Protein AF-A0A259CWG2-F1 (afdb_monomer_lite)

Secondary structure (DSSP, 8-state):
--PPPPTT--EEEEE-SSTHHHHHHHHHHHHHTTT-TTPEEEEEESS----BTTB-EEEHHHHHH--S-EEEEE--S-HHHHHHHHHHHHHTTPEEPP---TT---

pLDDT: mean 85.22, std 16.27, range [33.75, 96.88]

Sequence (106 aa):
MSGAPPPDGRLIGVFGASGFGREIMPIMLRQYSQAEPNSRFVFVERSGAPDQNGVPVLAETDFFACERPRSFVVAIADGRIRRHLHERAVQSGAQCLEVRSASAEV

Foldseek 3Di:
DDDQQPLQAEEEEEEDLDDQSVVLQVLCCVVPCVVGVSYAYAYEYCPADCADPNHGYHHLVVLLPDPGAYEYDYRDPDPVVSVVSVVSCVVSVHHYDDRDDPPPDD

Structure (mmCIF, N/CA/C/O backbone):
data_AF-A0A259CWG2-F1
#
_entry.id   AF-A0A259CWG2-F1
#
loop_
_atom_site.group_PDB
_atom_site.id
_atom_site.type_symbol
_atom_site.label_atom_id
_atom_site.label_alt_id
_atom_site.label_comp_id
_atom_site.label_asym_id
_atom_site.label_entity_id
_atom_site.label_seq_id
_atom_site.pdbx_PDB_ins_code
_atom_site.Cartn_x
_atom_site.Cartn_y
_atom_site.Cartn_z
_atom_site.occupancy
_atom_site.B_iso_or_equiv
_atom_site.auth_seq_id
_atom_site.auth_comp_id
_atom_site.auth_asym_id
_atom_site.auth_atom_id
_atom_site.pdbx_PDB_model_num
ATOM 1 N N . MET A 1 1 ? -2.268 22.257 13.112 1.00 36.69 1 MET A N 1
ATOM 2 C CA . MET A 1 1 ? -1.902 21.348 14.219 1.00 36.69 1 MET A CA 1
ATOM 3 C C . MET A 1 1 ? -1.520 20.019 13.591 1.00 36.69 1 MET A C 1
ATOM 5 O O . MET A 1 1 ? -2.393 19.344 13.069 1.00 36.69 1 MET A O 1
ATOM 9 N N . SER A 1 2 ? -0.222 19.720 13.516 1.00 50.34 2 SER A N 1
ATOM 10 C CA . SER A 1 2 ? 0.285 18.465 12.950 1.00 50.34 2 SER A CA 1
ATOM 11 C C . SER A 1 2 ? 0.342 17.441 14.082 1.00 50.34 2 SER A C 1
ATOM 13 O O . SER A 1 2 ? 1.317 17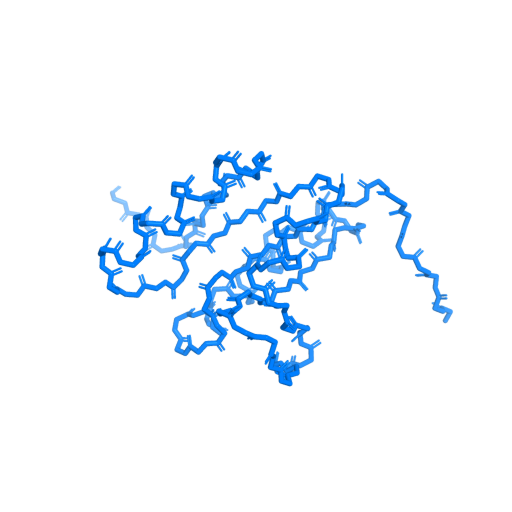.383 14.824 1.00 50.34 2 SER A O 1
ATOM 15 N N . GLY A 1 3 ? -0.769 16.742 14.307 1.00 44.09 3 GLY A N 1
ATOM 16 C CA . GLY A 1 3 ? -0.782 15.558 15.158 1.00 44.09 3 GLY A CA 1
ATOM 17 C C . GLY A 1 3 ? -0.367 14.378 14.296 1.00 44.09 3 GLY A C 1
ATOM 18 O O . GLY A 1 3 ? -1.019 14.113 13.288 1.00 44.09 3 GLY A O 1
ATOM 19 N N . ALA A 1 4 ? 0.722 13.697 14.650 1.00 48.53 4 ALA A N 1
ATOM 20 C CA . ALA A 1 4 ? 1.002 12.395 14.059 1.00 48.53 4 ALA A CA 1
ATOM 21 C C . ALA A 1 4 ? -0.245 11.512 14.264 1.00 48.53 4 ALA A C 1
ATOM 23 O O . ALA A 1 4 ? -0.772 11.497 15.382 1.00 48.53 4 ALA A O 1
ATOM 24 N N . PRO A 1 5 ? -0.763 10.841 13.218 1.00 48.38 5 PRO A N 1
ATOM 25 C CA . PRO A 1 5 ? -1.940 10.000 13.370 1.00 48.38 5 PRO A CA 1
ATOM 26 C C . PRO A 1 5 ? -1.658 8.949 14.452 1.00 48.38 5 PRO A C 1
ATOM 28 O O . PRO A 1 5 ? -0.526 8.453 14.521 1.00 48.38 5 PRO A O 1
ATOM 31 N N . PRO A 1 6 ? -2.643 8.626 15.308 1.00 49.66 6 PRO A N 1
ATOM 32 C CA . PRO A 1 6 ? -2.457 7.668 16.387 1.00 49.66 6 PRO A CA 1
ATOM 33 C C . PRO A 1 6 ? -1.942 6.321 15.842 1.00 49.66 6 PRO A C 1
ATOM 35 O O . PRO A 1 6 ? -2.182 5.987 14.671 1.00 49.66 6 PRO A O 1
ATOM 38 N N . PRO A 1 7 ? -1.219 5.543 16.671 1.00 55.84 7 PRO A N 1
ATOM 39 C CA . PRO A 1 7 ? -0.578 4.290 16.256 1.00 55.84 7 PRO A CA 1
ATOM 40 C C . PRO A 1 7 ? -1.567 3.268 15.664 1.00 55.84 7 PRO A C 1
ATOM 42 O O . PRO A 1 7 ? -1.170 2.409 14.878 1.00 55.84 7 PRO A O 1
ATOM 45 N N . ASP A 1 8 ? -2.855 3.435 15.957 1.00 65.31 8 ASP A N 1
ATOM 46 C CA . ASP A 1 8 ? -3.969 2.539 15.636 1.00 65.31 8 ASP A CA 1
ATOM 47 C C . ASP A 1 8 ? -4.413 2.584 14.161 1.00 65.31 8 ASP A C 1
ATOM 49 O O . ASP A 1 8 ? -5.260 1.801 13.732 1.00 65.31 8 ASP A O 1
ATOM 53 N N . GLY A 1 9 ? -3.874 3.509 13.362 1.00 76.06 9 GLY A N 1
ATOM 54 C CA . GLY A 1 9 ? -4.176 3.574 11.931 1.00 76.06 9 GLY A CA 1
ATOM 55 C C . GLY A 1 9 ? -3.495 2.474 11.113 1.00 76.06 9 GLY A C 1
ATOM 56 O O . GLY A 1 9 ? -2.377 2.055 11.432 1.00 76.06 9 GLY A O 1
ATOM 57 N N . ARG A 1 10 ? -4.120 2.051 10.012 1.00 91.00 10 ARG A N 1
ATOM 58 C CA . ARG A 1 10 ? -3.526 1.098 9.066 1.00 91.00 10 ARG A CA 1
ATOM 59 C C . ARG A 1 10 ? -2.647 1.814 8.046 1.00 91.00 10 ARG A C 1
ATOM 61 O O . ARG A 1 10 ? -2.833 2.997 7.764 1.00 91.00 10 ARG A O 1
ATOM 68 N N . LEU A 1 11 ? -1.698 1.095 7.458 1.00 95.19 11 LEU A N 1
ATOM 69 C CA . LEU A 1 11 ? -1.004 1.541 6.252 1.00 95.19 11 LEU A CA 1
ATOM 70 C C . LEU A 1 11 ? -1.698 0.927 5.031 1.00 95.19 11 LEU A C 1
ATOM 72 O O . LEU A 1 11 ? -1.676 -0.290 4.854 1.00 95.19 11 LEU A O 1
ATOM 76 N N . ILE A 1 12 ? -2.318 1.764 4.200 1.00 95.31 12 ILE A N 1
ATOM 77 C CA . ILE A 1 12 ? -3.050 1.348 3.001 1.00 95.31 12 ILE A CA 1
ATOM 78 C C . ILE A 1 12 ? -2.187 1.639 1.772 1.00 95.31 12 ILE A C 1
ATOM 80 O O . ILE A 1 12 ? -1.952 2.797 1.424 1.00 95.31 12 ILE A O 1
ATOM 84 N N . GLY A 1 13 ? -1.692 0.578 1.134 1.00 95.62 13 GLY A N 1
ATOM 85 C CA . GLY A 1 13 ? -0.779 0.648 -0.005 1.00 95.62 13 GLY A CA 1
ATOM 86 C C . GLY A 1 13 ? -1.461 0.399 -1.349 1.00 95.62 13 GLY A C 1
ATOM 87 O O . GLY A 1 13 ? -2.154 -0.600 -1.526 1.00 95.62 13 GLY A O 1
ATOM 88 N N . VAL A 1 14 ? -1.204 1.259 -2.332 1.00 96.00 14 VAL A N 1
ATOM 89 C CA . VAL A 1 14 ? -1.536 1.001 -3.742 1.00 96.00 14 VAL A CA 1
ATOM 90 C C . VAL A 1 14 ? -0.247 0.659 -4.486 1.00 96.00 14 VAL A C 1
ATOM 92 O O . VAL A 1 14 ? 0.594 1.533 -4.691 1.00 96.00 14 VAL A O 1
ATOM 95 N N . PHE A 1 15 ? -0.069 -0.607 -4.872 1.00 94.94 15 PHE A N 1
ATOM 96 C CA . PHE A 1 15 ? 1.097 -1.035 -5.651 1.00 94.94 15 PHE A CA 1
ATOM 97 C C . PHE A 1 15 ? 0.999 -0.512 -7.085 1.00 94.94 15 PHE A C 1
ATOM 99 O O . PHE A 1 15 ? 0.039 -0.826 -7.792 1.00 94.94 15 PHE A O 1
ATOM 106 N N . GLY A 1 16 ? 2.018 0.240 -7.498 1.00 91.81 16 GLY A N 1
ATOM 107 C CA . GLY A 1 16 ? 2.054 1.023 -8.729 1.00 91.81 16 GLY A CA 1
ATOM 108 C C . GLY A 1 16 ? 1.610 2.469 -8.489 1.00 91.81 16 GLY A C 1
ATOM 109 O O . GLY A 1 16 ? 0.443 2.737 -8.219 1.00 91.81 16 GLY A O 1
ATOM 110 N N . ALA A 1 17 ? 2.538 3.414 -8.625 1.00 86.88 17 ALA A N 1
ATOM 111 C CA . ALA A 1 17 ? 2.330 4.860 -8.501 1.00 86.88 17 ALA A CA 1
ATOM 112 C C . ALA A 1 17 ? 2.109 5.558 -9.860 1.00 86.88 17 ALA A C 1
ATOM 114 O O . ALA A 1 17 ? 1.918 6.779 -9.941 1.00 86.88 17 ALA A O 1
ATOM 115 N N . SER A 1 18 ? 2.150 4.787 -10.948 1.00 79.94 18 SER A N 1
ATOM 116 C CA . SER A 1 18 ? 1.953 5.241 -12.325 1.00 79.94 18 SER A CA 1
ATOM 117 C C . SER A 1 18 ? 0.631 4.735 -12.913 1.00 79.94 18 SER A C 1
ATOM 119 O O . SER A 1 18 ? 0.023 3.793 -12.401 1.00 79.94 18 SER A O 1
ATOM 121 N N . GLY A 1 19 ? 0.165 5.390 -13.984 1.00 81.50 19 GLY A N 1
ATOM 122 C CA . GLY A 1 19 ? -1.040 4.998 -14.724 1.00 81.50 19 GLY A CA 1
ATOM 123 C C . GLY A 1 19 ? -2.254 4.772 -13.816 1.00 81.50 19 GLY A C 1
ATOM 124 O O . GLY A 1 19 ? -2.647 5.667 -13.068 1.00 81.50 19 GLY A O 1
ATOM 125 N N . PHE A 1 20 ? -2.792 3.549 -13.850 1.00 79.69 20 PHE A N 1
ATOM 126 C CA . PHE A 1 20 ? -3.993 3.126 -13.120 1.00 79.69 20 PHE A CA 1
ATOM 127 C C . PHE A 1 20 ? -3.902 3.323 -11.598 1.00 79.69 20 PHE A C 1
ATOM 129 O O . PHE A 1 20 ? -4.903 3.619 -10.952 1.00 79.69 20 PHE A O 1
ATOM 136 N N . GLY A 1 21 ? -2.705 3.253 -11.006 1.00 81.56 21 GLY A N 1
ATOM 137 C CA . GLY A 1 21 ? -2.524 3.535 -9.580 1.00 81.56 21 GLY A CA 1
ATOM 138 C C . GLY A 1 21 ? -2.973 4.944 -9.187 1.00 81.56 21 GLY A C 1
ATOM 139 O O . GLY A 1 21 ? -3.635 5.130 -8.163 1.00 81.56 21 GLY A O 1
ATOM 140 N N . ARG A 1 22 ? -2.706 5.937 -10.047 1.00 85.06 22 ARG A N 1
ATOM 141 C CA . ARG A 1 22 ? -3.120 7.333 -9.828 1.00 85.06 22 ARG A CA 1
ATOM 142 C C . ARG A 1 22 ? -4.634 7.516 -9.904 1.00 85.06 22 ARG A C 1
ATOM 144 O O . ARG A 1 22 ? -5.151 8.441 -9.288 1.00 85.06 22 ARG A O 1
ATOM 151 N N . GLU A 1 23 ? -5.331 6.641 -10.622 1.00 86.69 23 GLU A N 1
ATOM 152 C CA . GLU A 1 23 ? -6.796 6.633 -10.712 1.00 86.69 23 GLU A CA 1
ATOM 153 C C . GLU A 1 23 ? -7.435 5.906 -9.520 1.00 86.69 23 GLU A C 1
ATOM 155 O O . GLU A 1 23 ? -8.495 6.308 -9.038 1.00 86.69 23 GLU A O 1
ATOM 160 N N . ILE A 1 24 ? -6.761 4.882 -8.986 1.00 87.88 24 ILE A N 1
ATOM 161 C CA . ILE A 1 24 ? -7.220 4.110 -7.825 1.00 87.88 24 ILE A CA 1
ATOM 162 C C . ILE A 1 24 ? -7.092 4.900 -6.522 1.00 87.88 24 ILE A C 1
ATOM 164 O O . ILE A 1 24 ? -7.988 4.841 -5.679 1.00 87.88 24 ILE A O 1
ATOM 168 N N . MET A 1 25 ? -6.017 5.669 -6.343 1.00 92.06 25 MET A N 1
ATOM 169 C CA . MET A 1 25 ? -5.768 6.391 -5.090 1.00 92.06 25 MET A CA 1
ATOM 170 C C . MET A 1 25 ? -6.920 7.344 -4.687 1.00 92.06 25 MET A C 1
ATOM 172 O O . MET A 1 25 ? -7.391 7.249 -3.553 1.00 92.06 25 MET A O 1
ATOM 176 N N . PRO A 1 26 ? -7.483 8.191 -5.575 1.00 90.06 26 PRO A N 1
ATOM 177 C CA . PRO A 1 26 ? -8.663 9.001 -5.254 1.00 90.06 26 PRO A CA 1
ATOM 178 C C . PRO A 1 26 ? -9.923 8.189 -4.920 1.00 90.06 26 PRO A C 1
ATOM 180 O O . PRO A 1 26 ? -10.789 8.666 -4.185 1.00 90.06 26 PRO A O 1
ATOM 183 N N . ILE A 1 27 ? -10.074 6.980 -5.470 1.00 89.44 27 ILE A N 1
ATOM 184 C CA . ILE A 1 27 ? -11.191 6.082 -5.137 1.00 89.44 27 ILE A CA 1
ATOM 185 C C . ILE A 1 27 ? -11.004 5.553 -3.712 1.00 89.44 27 ILE A C 1
ATOM 187 O O . ILE A 1 27 ? -11.925 5.650 -2.903 1.00 89.44 27 ILE A O 1
ATOM 191 N N . MET A 1 28 ? -9.792 5.101 -3.378 1.00 89.88 28 MET A N 1
ATOM 192 C CA . MET A 1 28 ? -9.433 4.639 -2.034 1.00 89.88 28 MET A CA 1
ATOM 193 C C . MET A 1 28 ? -9.617 5.718 -0.975 1.00 89.88 28 MET A C 1
ATOM 195 O O . MET A 1 28 ? -10.254 5.473 0.048 1.00 89.88 28 MET A O 1
ATOM 199 N N . LEU A 1 29 ? -9.137 6.931 -1.244 1.00 89.88 29 LEU A N 1
ATOM 200 C CA . LEU A 1 29 ? -9.312 8.056 -0.332 1.00 89.88 29 LEU A CA 1
ATOM 201 C C . LEU A 1 29 ? -10.797 8.343 -0.083 1.00 89.88 29 LEU A C 1
ATOM 203 O O . LEU A 1 29 ? -11.197 8.501 1.066 1.00 89.88 29 LEU A O 1
ATOM 207 N N . ARG A 1 30 ? -11.644 8.348 -1.120 1.00 88.94 30 ARG A N 1
ATOM 208 C CA . ARG A 1 30 ? -13.091 8.572 -0.952 1.00 88.94 30 ARG A CA 1
ATOM 209 C C . ARG A 1 30 ? -13.788 7.459 -0.170 1.00 88.94 30 ARG A C 1
ATOM 211 O O . ARG A 1 30 ? -14.682 7.759 0.611 1.00 88.94 30 ARG A O 1
ATOM 218 N N . GLN A 1 31 ? -13.388 6.205 -0.370 1.00 86.50 31 GLN A N 1
ATOM 219 C CA . GLN A 1 31 ? -14.019 5.057 0.288 1.00 86.50 31 GLN A CA 1
ATOM 220 C C . GLN A 1 31 ? -13.617 4.915 1.756 1.00 86.50 31 GLN A C 1
ATOM 222 O O . GLN A 1 31 ? -14.460 4.593 2.588 1.00 86.50 31 GLN A O 1
ATOM 227 N N . TYR A 1 32 ? -12.349 5.167 2.078 1.00 86.75 32 TYR A N 1
ATOM 228 C CA . TYR A 1 32 ? -11.794 4.780 3.373 1.00 86.75 32 TYR A CA 1
ATOM 229 C C . TYR A 1 32 ? -11.395 5.954 4.265 1.00 86.75 32 TYR A C 1
ATOM 231 O O . TYR A 1 32 ? -11.353 5.767 5.473 1.00 86.75 32 TYR A O 1
ATOM 239 N N . SER A 1 33 ? -11.152 7.165 3.749 1.00 85.19 33 SER A N 1
ATOM 240 C CA . SER A 1 33 ? -10.644 8.263 4.600 1.00 85.19 33 SER A CA 1
ATOM 241 C C . SER A 1 33 ? -11.600 8.682 5.721 1.00 85.19 33 SER A C 1
ATOM 243 O O . SER A 1 33 ? -11.144 9.092 6.782 1.00 85.19 33 SER A O 1
ATOM 245 N N . GLN A 1 34 ? -12.916 8.575 5.509 1.00 84.62 34 GLN A N 1
ATOM 246 C CA . GLN A 1 34 ? -13.913 8.908 6.535 1.00 84.62 34 GLN A CA 1
ATOM 247 C C . GLN A 1 34 ? -14.100 7.777 7.555 1.00 84.62 34 GLN A C 1
ATOM 249 O O . GLN A 1 34 ? -14.282 8.045 8.738 1.00 84.62 34 GLN A O 1
ATOM 254 N N . ALA A 1 35 ? -14.049 6.519 7.104 1.00 84.56 35 ALA A N 1
ATOM 255 C CA . ALA A 1 35 ? -14.221 5.346 7.962 1.00 84.56 35 ALA A CA 1
ATOM 256 C C . ALA A 1 35 ? -12.942 4.989 8.740 1.00 84.56 35 ALA A C 1
ATOM 258 O O . ALA A 1 35 ? -13.012 4.471 9.851 1.00 84.56 35 ALA A O 1
ATOM 259 N N . GLU A 1 36 ? -11.776 5.291 8.170 1.00 85.50 36 GLU A N 1
ATOM 260 C CA . GLU A 1 36 ? -10.457 5.047 8.746 1.00 85.50 36 GLU A CA 1
ATOM 261 C C . GLU A 1 36 ? -9.612 6.342 8.776 1.00 85.50 36 GLU A C 1
ATOM 263 O O . GLU A 1 36 ? -8.573 6.428 8.117 1.00 85.50 36 GLU A O 1
ATOM 268 N N . PRO A 1 37 ? -10.007 7.366 9.558 1.00 85.94 37 PRO A N 1
ATOM 269 C CA . PRO A 1 37 ? -9.352 8.683 9.559 1.00 85.94 37 PRO A CA 1
ATOM 270 C C . PRO A 1 37 ? -7.894 8.659 10.044 1.00 85.94 37 PRO A C 1
ATOM 272 O O . PRO A 1 37 ? -7.134 9.589 9.783 1.00 85.94 37 PRO A O 1
ATOM 275 N N . ASN A 1 38 ? -7.492 7.592 10.738 1.00 88.56 38 ASN A N 1
ATOM 276 C CA . ASN A 1 38 ? -6.129 7.407 11.236 1.00 88.56 38 ASN A CA 1
ATOM 277 C C . ASN A 1 38 ? -5.237 6.634 10.252 1.00 88.56 38 ASN A C 1
ATOM 279 O O . ASN A 1 38 ? -4.022 6.551 10.462 1.00 88.56 38 ASN A O 1
ATOM 283 N N . SER A 1 39 ? -5.819 6.046 9.202 1.00 90.69 39 SER A N 1
ATOM 284 C CA . SER A 1 39 ? -5.081 5.260 8.219 1.00 90.69 39 SER A CA 1
ATOM 285 C C . SER A 1 39 ? -4.277 6.159 7.284 1.00 90.69 39 SER A C 1
ATOM 287 O O . SER A 1 39 ? -4.697 7.247 6.890 1.00 90.69 39 SER A O 1
ATOM 289 N N . ARG A 1 40 ? -3.079 5.696 6.927 1.00 93.50 40 ARG A N 1
ATOM 290 C CA . ARG A 1 40 ? -2.167 6.396 6.023 1.00 93.50 40 ARG A CA 1
ATOM 291 C C . ARG A 1 40 ? -2.200 5.732 4.657 1.00 93.50 40 ARG A C 1
ATOM 293 O O . ARG A 1 40 ? -1.950 4.536 4.551 1.00 93.50 40 ARG A O 1
ATOM 300 N N . PHE A 1 41 ? -2.437 6.529 3.625 1.00 94.38 41 PHE A N 1
ATOM 301 C CA . PHE A 1 41 ? -2.434 6.080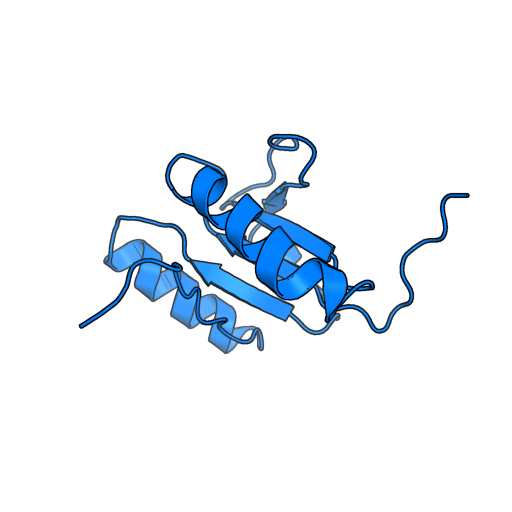 2.238 1.00 94.38 41 PHE A CA 1
ATOM 302 C C . PHE A 1 41 ? -1.066 6.337 1.615 1.00 94.38 41 PHE A C 1
ATOM 304 O O . PHE A 1 41 ? -0.494 7.415 1.794 1.00 94.38 41 PHE A O 1
ATOM 311 N N . VAL A 1 42 ? -0.540 5.341 0.910 1.00 95.81 42 VAL A N 1
ATOM 312 C CA . VAL A 1 42 ? 0.752 5.414 0.225 1.00 95.81 42 VAL A CA 1
ATOM 313 C C . VAL A 1 42 ? 0.682 4.701 -1.116 1.00 95.81 42 VAL A C 1
ATOM 315 O O . VAL A 1 42 ? -0.061 3.732 -1.291 1.00 95.81 42 VAL A O 1
ATOM 318 N N . PHE A 1 43 ? 1.497 5.147 -2.058 1.00 96.69 43 PHE A N 1
ATOM 319 C CA . PHE A 1 43 ? 1.871 4.309 -3.184 1.00 96.69 43 PHE A CA 1
ATOM 320 C C . PHE A 1 43 ? 2.998 3.362 -2.780 1.00 96.69 43 PHE A C 1
ATOM 322 O O . PHE A 1 43 ? 3.814 3.688 -1.917 1.00 96.69 43 PHE A O 1
ATOM 329 N N . VAL A 1 44 ? 3.049 2.199 -3.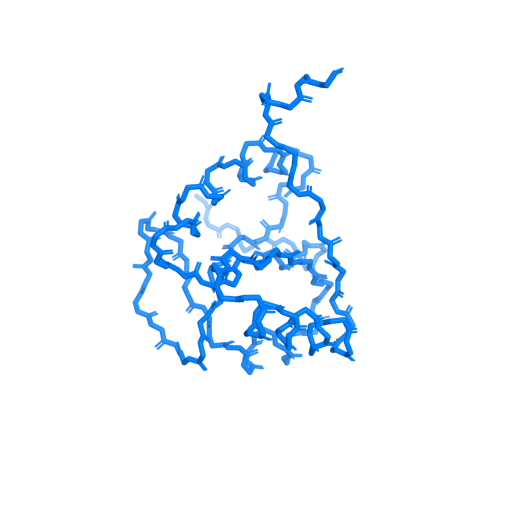419 1.00 96.31 44 VAL A N 1
ATOM 330 C CA . VAL A 1 44 ? 4.125 1.224 -3.242 1.00 96.31 44 VAL A CA 1
ATOM 331 C C . VAL A 1 44 ? 4.763 0.946 -4.594 1.00 96.31 44 VAL A C 1
ATOM 333 O O . VAL A 1 44 ? 4.084 0.559 -5.545 1.00 96.31 44 VAL A O 1
ATOM 336 N N . GLU A 1 45 ? 6.069 1.151 -4.675 1.00 94.56 45 GLU A N 1
ATOM 337 C CA . GLU A 1 45 ? 6.889 0.911 -5.861 1.00 94.56 45 GLU A CA 1
ATOM 338 C C . GLU A 1 45 ? 8.042 -0.025 -5.512 1.00 94.56 45 GLU A C 1
ATOM 340 O O . GLU A 1 45 ? 8.431 -0.145 -4.349 1.00 94.56 45 GLU A O 1
ATOM 345 N N . ARG A 1 46 ? 8.632 -0.679 -6.521 1.00 91.88 46 ARG A N 1
ATOM 346 C CA . ARG A 1 46 ? 9.765 -1.601 -6.309 1.00 91.88 46 ARG A CA 1
ATOM 347 C C . ARG A 1 46 ? 10.892 -0.957 -5.496 1.00 91.88 46 ARG A C 1
ATOM 349 O O . ARG A 1 46 ? 11.509 -1.611 -4.660 1.00 91.88 46 ARG A O 1
ATOM 356 N N . SER A 1 47 ? 11.152 0.315 -5.761 1.00 90.31 47 SER A N 1
ATOM 357 C CA . SER A 1 47 ? 12.098 1.161 -5.043 1.00 90.31 47 SER A CA 1
ATOM 358 C C . SER A 1 47 ? 11.411 2.463 -4.652 1.00 90.31 47 SER A C 1
ATOM 360 O O . SER A 1 47 ? 10.472 2.885 -5.326 1.00 90.31 47 SER A O 1
ATOM 362 N N . GLY A 1 48 ? 11.905 3.118 -3.600 1.00 83.44 48 GLY A N 1
ATOM 363 C CA . GLY A 1 48 ? 11.409 4.432 -3.198 1.00 83.44 48 GLY A CA 1
ATOM 364 C C . GLY A 1 48 ? 11.450 5.432 -4.357 1.00 83.44 48 GLY A C 1
ATOM 365 O O . GLY A 1 48 ? 12.357 5.399 -5.194 1.00 83.44 48 GLY A O 1
ATOM 366 N N . ALA A 1 49 ? 10.453 6.309 -4.405 1.00 89.38 49 ALA A N 1
ATOM 367 C CA . ALA A 1 49 ? 10.323 7.355 -5.410 1.00 89.38 49 ALA A CA 1
ATOM 368 C C . ALA A 1 49 ? 9.816 8.651 -4.753 1.00 89.38 49 ALA A C 1
ATOM 370 O O . ALA A 1 49 ? 9.327 8.609 -3.623 1.00 89.38 49 ALA A O 1
ATOM 371 N N . PRO A 1 50 ? 9.914 9.806 -5.433 1.00 92.00 50 PRO A N 1
ATOM 372 C CA . PRO A 1 50 ? 9.295 11.033 -4.950 1.00 92.00 50 PRO A CA 1
ATOM 373 C C . PRO A 1 50 ? 7.776 10.890 -4.832 1.00 92.00 50 PRO A C 1
ATOM 375 O O . PRO A 1 50 ? 7.150 10.194 -5.639 1.00 92.00 50 PRO A O 1
ATOM 378 N N . ASP A 1 51 ? 7.191 11.616 -3.882 1.00 91.62 51 ASP A N 1
ATOM 379 C CA . ASP A 1 51 ? 5.746 11.701 -3.678 1.00 91.62 51 ASP A CA 1
ATOM 380 C C . ASP A 1 51 ? 4.995 11.974 -4.990 1.00 91.62 51 ASP A C 1
ATOM 382 O O . ASP A 1 51 ? 5.406 12.790 -5.820 1.00 91.62 51 ASP A O 1
ATOM 386 N N . GLN A 1 52 ? 3.861 11.300 -5.173 1.00 89.19 52 GLN A N 1
ATOM 387 C CA . GLN A 1 52 ? 3.009 11.449 -6.351 1.00 89.19 52 GLN A CA 1
ATOM 388 C C . GLN A 1 52 ? 1.708 12.130 -5.940 1.00 89.19 52 GLN A C 1
ATOM 390 O O . GLN A 1 52 ? 0.938 11.584 -5.154 1.00 89.19 52 GLN A O 1
ATOM 395 N N . ASN A 1 53 ? 1.449 13.327 -6.473 1.00 87.38 53 ASN A N 1
ATOM 396 C CA . ASN A 1 53 ? 0.256 14.126 -6.159 1.00 87.38 53 ASN A CA 1
ATOM 397 C C . ASN A 1 53 ? 0.046 14.350 -4.646 1.00 87.38 53 ASN A C 1
ATOM 399 O O . ASN A 1 53 ? -1.080 14.309 -4.156 1.00 87.38 53 ASN A O 1
ATOM 403 N N . GLY A 1 54 ? 1.138 14.553 -3.900 1.00 88.88 54 GLY A N 1
ATOM 404 C CA . GLY A 1 54 ? 1.102 14.735 -2.444 1.00 88.88 54 GLY A CA 1
ATOM 405 C C . GLY A 1 54 ? 0.873 13.448 -1.645 1.00 88.88 54 GLY A C 1
ATOM 406 O O . GLY A 1 54 ? 0.703 13.516 -0.430 1.00 88.88 54 GLY A O 1
ATOM 407 N N . VAL A 1 55 ? 0.873 12.283 -2.302 1.00 92.62 55 VAL A N 1
ATOM 408 C CA . VAL A 1 55 ? 0.816 10.975 -1.645 1.00 92.62 55 VAL A CA 1
ATOM 409 C C . VAL A 1 55 ? 2.221 10.363 -1.600 1.00 92.62 55 VAL A C 1
ATOM 411 O O . VAL A 1 55 ? 2.858 10.248 -2.653 1.00 92.62 55 VAL A O 1
ATOM 414 N N . PRO A 1 56 ? 2.703 9.935 -0.418 1.00 94.56 56 PRO A N 1
ATOM 415 C CA . PRO A 1 56 ? 4.022 9.329 -0.285 1.00 94.56 56 PRO A CA 1
ATOM 416 C C . PRO A 1 56 ? 4.167 8.046 -1.101 1.00 94.56 56 PRO A C 1
ATOM 418 O O . PRO A 1 56 ? 3.224 7.253 -1.179 1.00 94.56 56 PRO A O 1
ATOM 421 N N . VAL A 1 57 ? 5.363 7.810 -1.642 1.00 95.56 57 VAL A N 1
ATOM 422 C CA . VAL A 1 57 ? 5.723 6.538 -2.283 1.00 95.56 57 VAL A CA 1
ATOM 423 C C . VAL A 1 57 ? 6.718 5.786 -1.406 1.00 95.56 57 VAL A C 1
ATOM 425 O O . VAL A 1 57 ? 7.789 6.298 -1.091 1.00 95.56 57 VAL A O 1
ATOM 428 N N . LEU A 1 58 ? 6.376 4.559 -1.023 1.00 96.38 58 LEU A N 1
ATOM 429 C CA . LEU A 1 58 ? 7.260 3.661 -0.284 1.00 96.38 58 LEU A CA 1
ATOM 430 C C . LEU A 1 58 ? 7.873 2.612 -1.206 1.00 96.38 58 LEU A C 1
ATOM 432 O O . LEU A 1 58 ? 7.241 2.176 -2.172 1.00 96.38 58 LEU A O 1
ATOM 436 N N . ALA A 1 59 ? 9.078 2.158 -0.861 1.00 96.12 59 ALA A N 1
ATOM 437 C CA . ALA A 1 59 ? 9.604 0.934 -1.440 1.00 96.12 59 ALA A CA 1
ATOM 438 C C . ALA A 1 59 ? 8.783 -0.272 -0.953 1.00 96.12 59 ALA A C 1
ATOM 440 O O . ALA A 1 59 ? 8.312 -0.302 0.188 1.00 96.12 59 ALA A O 1
ATOM 441 N N . GLU A 1 60 ? 8.668 -1.304 -1.787 1.00 95.56 60 GLU A N 1
ATOM 442 C CA . GLU A 1 60 ? 8.039 -2.579 -1.424 1.00 95.56 60 GLU A CA 1
ATOM 443 C C . GLU A 1 60 ? 8.593 -3.136 -0.108 1.00 95.56 60 GLU A C 1
ATOM 445 O O . GLU A 1 60 ? 7.833 -3.567 0.756 1.00 95.56 60 GLU A O 1
ATOM 450 N N . THR A 1 61 ? 9.915 -3.096 0.066 1.00 95.56 61 THR A N 1
ATOM 451 C CA . THR A 1 61 ? 10.595 -3.573 1.278 1.00 95.56 61 THR A CA 1
ATOM 452 C C . THR A 1 61 ? 10.132 -2.835 2.526 1.00 95.56 61 THR A C 1
ATOM 454 O O . THR A 1 61 ? 9.893 -3.470 3.548 1.00 95.56 61 THR A O 1
ATOM 457 N N . ASP A 1 62 ? 9.937 -1.522 2.431 1.00 96.38 62 ASP A N 1
ATOM 458 C CA . ASP A 1 62 ? 9.536 -0.687 3.564 1.00 96.38 62 ASP A CA 1
ATOM 459 C C . ASP A 1 62 ? 8.066 -0.925 3.919 1.00 96.38 62 ASP A C 1
ATOM 461 O O . ASP A 1 62 ? 7.703 -1.021 5.092 1.00 96.38 62 ASP A O 1
ATOM 465 N N . PHE A 1 63 ? 7.213 -1.103 2.904 1.00 96.50 63 PHE A N 1
ATOM 466 C CA . PHE A 1 63 ? 5.826 -1.515 3.112 1.00 96.50 63 PHE A CA 1
ATOM 467 C C . PHE A 1 63 ? 5.754 -2.901 3.773 1.00 96.50 63 PHE A C 1
ATOM 469 O O . PHE A 1 63 ? 4.972 -3.115 4.702 1.00 96.50 63 PHE A O 1
ATOM 476 N N . PHE A 1 64 ? 6.591 -3.851 3.34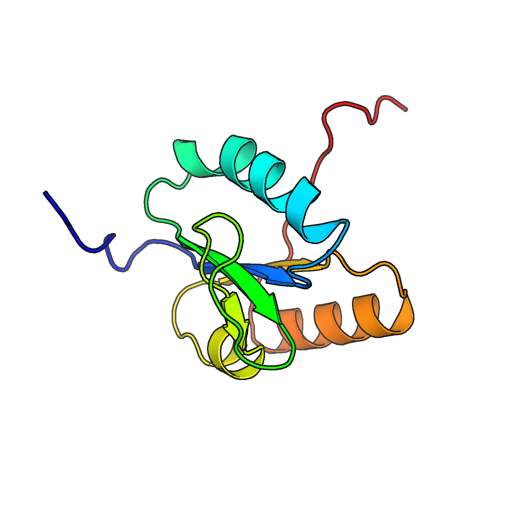9 1.00 95.31 64 PHE A N 1
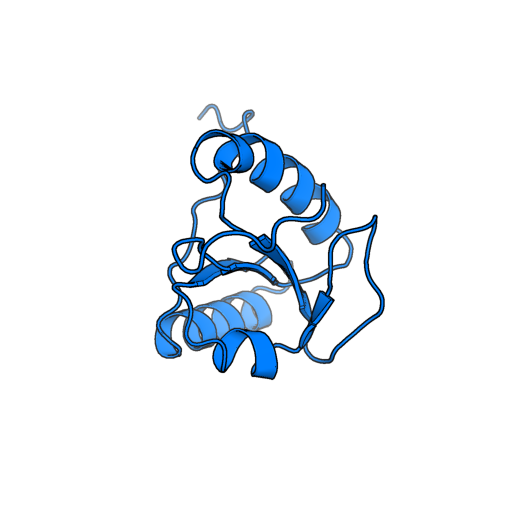ATOM 477 C CA . PHE A 1 64 ? 6.624 -5.196 3.928 1.00 95.31 64 PHE A CA 1
ATOM 478 C C . PHE A 1 64 ? 7.231 -5.253 5.335 1.00 95.31 64 PHE A C 1
ATOM 480 O O . PHE A 1 64 ? 6.828 -6.114 6.118 1.00 95.31 64 PHE A O 1
ATOM 487 N N . ALA A 1 65 ? 8.133 -4.337 5.677 1.00 94.81 65 ALA A N 1
ATOM 488 C CA . ALA A 1 65 ? 8.747 -4.253 7.000 1.00 94.81 65 ALA A CA 1
ATOM 489 C C . ALA A 1 65 ? 7.909 -3.467 8.024 1.00 94.81 65 ALA A C 1
ATOM 491 O O . ALA A 1 65 ? 8.201 -3.513 9.215 1.00 94.81 65 ALA A O 1
ATOM 492 N N . CYS A 1 66 ? 6.880 -2.732 7.593 1.00 93.75 66 CYS A N 1
ATOM 493 C CA . CYS A 1 66 ? 6.077 -1.930 8.509 1.00 93.75 66 CYS A CA 1
ATOM 494 C C . CYS A 1 66 ? 5.278 -2.814 9.486 1.00 93.75 66 CYS A C 1
ATOM 496 O O . CYS A 1 66 ? 4.502 -3.677 9.082 1.00 93.75 66 CYS A O 1
ATOM 498 N N . GLU A 1 67 ? 5.442 -2.554 10.783 1.00 91.38 67 GLU A N 1
ATOM 499 C CA . GLU A 1 67 ? 4.803 -3.318 11.866 1.00 91.38 67 GLU A CA 1
ATOM 500 C C . GLU A 1 67 ? 3.315 -2.988 12.052 1.00 91.38 67 GLU A C 1
ATOM 502 O O . GLU A 1 67 ? 2.578 -3.731 12.699 1.00 91.38 67 GLU A O 1
ATOM 507 N N . ARG A 1 68 ? 2.847 -1.878 11.470 1.00 91.38 68 ARG A N 1
ATOM 508 C CA . ARG A 1 68 ? 1.433 -1.492 11.528 1.00 91.38 68 ARG A CA 1
ATOM 509 C C . ARG A 1 68 ? 0.580 -2.494 10.742 1.00 91.38 68 ARG A C 1
ATOM 511 O O . ARG A 1 68 ? 1.066 -3.088 9.771 1.00 91.38 68 ARG A O 1
ATOM 518 N N . PRO A 1 69 ? -0.716 -2.638 11.077 1.00 94.12 69 PRO A N 1
ATOM 519 C CA . PRO A 1 69 ? -1.637 -3.363 10.218 1.00 94.12 69 PRO A CA 1
ATOM 520 C C . PRO A 1 69 ? -1.618 -2.755 8.815 1.00 94.12 69 PRO A C 1
ATOM 522 O O . PRO A 1 69 ? -1.659 -1.532 8.648 1.00 94.12 69 PRO A O 1
ATOM 525 N N . ARG A 1 70 ? -1.527 -3.615 7.805 1.00 95.75 70 ARG A N 1
ATOM 526 C CA . ARG A 1 70 ? -1.381 -3.210 6.410 1.00 95.75 70 ARG A CA 1
ATOM 527 C C . ARG A 1 70 ? -2.517 -3.744 5.583 1.00 95.75 70 ARG A C 1
ATOM 529 O O . ARG A 1 70 ? -2.892 -4.910 5.713 1.00 95.75 70 ARG A O 1
ATOM 536 N N . SER A 1 71 ? -2.983 -2.908 4.676 1.00 96.06 71 SER A N 1
ATOM 537 C CA . SER A 1 71 ? -3.933 -3.304 3.656 1.00 96.06 71 SER A CA 1
ATOM 538 C C . SER A 1 71 ? -3.449 -2.836 2.292 1.00 96.06 71 SER A C 1
ATOM 540 O O . SER A 1 71 ? -2.688 -1.871 2.209 1.00 96.06 71 SER A O 1
ATOM 542 N N . PHE A 1 72 ? -3.818 -3.530 1.220 1.00 96.06 72 PHE A N 1
ATOM 543 C CA . PHE A 1 72 ? -3.260 -3.223 -0.092 1.00 96.06 72 PHE A CA 1
ATOM 544 C C . PHE A 1 72 ? -4.198 -3.465 -1.267 1.00 96.06 72 PHE A C 1
ATOM 546 O O . PHE A 1 72 ? -5.129 -4.262 -1.197 1.00 96.06 72 PHE A O 1
ATOM 553 N N . VAL A 1 73 ? -3.872 -2.804 -2.377 1.00 95.12 73 VAL A N 1
ATOM 554 C CA . VAL A 1 73 ? -4.435 -3.019 -3.713 1.00 95.12 73 VAL A CA 1
ATOM 555 C C . VAL A 1 73 ? -3.286 -3.088 -4.710 1.00 95.12 73 VAL A C 1
ATOM 557 O O . VAL A 1 73 ? -2.318 -2.337 -4.588 1.00 95.12 73 VAL A O 1
ATOM 560 N N . VAL A 1 74 ? -3.391 -3.947 -5.726 1.00 94.06 74 VAL A N 1
ATOM 561 C CA . VAL A 1 74 ? -2.387 -4.024 -6.796 1.00 94.06 74 VAL A CA 1
ATOM 562 C C . VAL A 1 74 ? -2.905 -3.390 -8.083 1.00 94.06 74 VAL A C 1
ATOM 564 O O . VAL A 1 74 ? -3.658 -4.011 -8.831 1.00 94.06 74 VAL A O 1
ATOM 567 N N . ALA A 1 75 ? -2.465 -2.163 -8.363 1.00 93.06 75 ALA A N 1
ATOM 568 C CA . ALA A 1 75 ? -2.846 -1.379 -9.535 1.00 93.06 75 ALA A CA 1
ATOM 569 C C . ALA A 1 75 ? -1.861 -1.574 -10.706 1.00 93.06 75 ALA A C 1
ATOM 571 O O . ALA A 1 75 ? -1.427 -0.618 -11.346 1.00 93.06 75 ALA A O 1
ATOM 572 N N . ILE A 1 76 ? -1.506 -2.833 -10.994 1.00 90.25 76 ILE A N 1
ATOM 573 C CA . ILE A 1 76 ? -0.590 -3.207 -12.082 1.00 90.25 76 ILE A CA 1
ATOM 574 C C . ILE A 1 76 ? -1.330 -4.006 -13.159 1.00 90.25 76 ILE A C 1
ATOM 576 O O . ILE A 1 76 ? -1.993 -5.007 -12.871 1.00 90.25 76 ILE A O 1
ATOM 580 N N . ALA A 1 77 ? -1.189 -3.572 -14.416 1.00 88.00 77 ALA A N 1
ATOM 581 C CA . ALA A 1 77 ? -1.851 -4.183 -15.569 1.00 88.00 77 ALA A CA 1
ATOM 582 C C . ALA A 1 77 ? -1.317 -5.593 -15.886 1.00 88.00 77 ALA A C 1
ATOM 584 O O . ALA A 1 77 ? -2.107 -6.505 -16.148 1.00 88.00 77 ALA A O 1
ATOM 585 N N . ASP A 1 78 ? 0.002 -5.795 -15.799 1.00 90.81 78 ASP A N 1
ATOM 586 C CA . ASP A 1 78 ? 0.636 -7.098 -16.021 1.00 90.81 78 ASP A CA 1
ATOM 587 C C . ASP A 1 78 ? 0.155 -8.124 -14.983 1.00 90.81 78 ASP A C 1
ATOM 589 O O . ASP A 1 78 ? 0.376 -7.979 -13.779 1.00 90.81 78 ASP A O 1
ATOM 593 N N . GLY A 1 79 ? -0.509 -9.183 -15.456 1.00 91.81 79 GLY A N 1
ATOM 594 C CA . GLY A 1 79 ? -1.114 -10.197 -14.595 1.00 91.81 79 GLY A CA 1
ATOM 595 C C . GLY A 1 79 ? -0.111 -11.044 -13.810 1.00 91.81 79 GLY A C 1
ATOM 596 O O . GLY A 1 79 ? -0.432 -11.486 -12.707 1.00 91.81 79 GLY A O 1
ATOM 597 N N . ARG A 1 80 ? 1.104 -11.255 -14.335 1.00 94.38 80 ARG A N 1
ATOM 598 C CA . ARG A 1 80 ? 2.155 -12.019 -13.646 1.00 94.38 80 ARG A CA 1
ATOM 599 C C . ARG A 1 80 ? 2.740 -11.194 -12.511 1.00 94.38 80 ARG A C 1
ATOM 601 O O . ARG A 1 80 ? 2.819 -11.687 -11.389 1.00 94.38 80 ARG A O 1
ATOM 608 N N . ILE A 1 81 ? 3.079 -9.932 -12.786 1.00 92.69 81 ILE A N 1
ATOM 609 C CA . ILE A 1 81 ? 3.570 -9.001 -11.762 1.00 92.69 81 ILE A CA 1
ATOM 610 C C . ILE A 1 81 ? 2.491 -8.792 -10.698 1.00 92.69 81 ILE A C 1
ATOM 612 O O . ILE A 1 81 ? 2.778 -8.897 -9.506 1.00 92.69 81 ILE A O 1
ATOM 616 N N . ARG A 1 82 ? 1.236 -8.575 -11.114 1.00 93.62 82 ARG A N 1
ATOM 617 C CA . ARG A 1 82 ? 0.111 -8.383 -10.195 1.00 93.62 82 ARG A CA 1
ATOM 618 C C . ARG A 1 82 ? -0.066 -9.564 -9.243 1.00 93.62 82 ARG A C 1
ATOM 620 O O . ARG A 1 82 ? -0.166 -9.360 -8.036 1.00 93.62 82 ARG A O 1
ATOM 627 N N . ARG A 1 83 ? -0.075 -10.792 -9.771 1.00 95.44 83 ARG A N 1
ATOM 628 C CA . ARG A 1 83 ? -0.187 -12.014 -8.963 1.00 95.44 83 ARG A CA 1
ATOM 629 C C . ARG A 1 83 ? 0.983 -12.161 -7.992 1.00 95.44 83 ARG A C 1
ATOM 631 O O . ARG A 1 83 ? 0.760 -12.417 -6.815 1.00 95.44 83 ARG A O 1
ATOM 638 N N . HIS A 1 84 ? 2.205 -11.952 -8.474 1.00 95.44 84 HIS A N 1
ATOM 639 C CA . HIS A 1 84 ? 3.405 -12.062 -7.653 1.00 95.44 84 HIS A CA 1
ATOM 640 C C . HIS A 1 84 ? 3.407 -11.067 -6.481 1.00 95.44 84 HIS A C 1
ATOM 642 O O . HIS A 1 84 ? 3.692 -11.447 -5.346 1.00 95.44 84 HIS A O 1
ATOM 648 N N . LEU A 1 85 ? 3.047 -9.803 -6.729 1.00 95.25 85 LEU A N 1
ATOM 649 C CA . LEU A 1 85 ? 2.944 -8.789 -5.674 1.00 95.25 85 LEU A CA 1
ATOM 650 C C . LEU A 1 85 ? 1.831 -9.104 -4.678 1.00 95.25 85 LEU A C 1
ATOM 652 O O . LEU A 1 85 ? 2.034 -8.952 -3.477 1.00 95.25 85 LEU A O 1
ATOM 656 N N . HIS A 1 86 ? 0.683 -9.583 -5.162 1.00 95.94 86 HIS A N 1
ATOM 657 C CA . HIS A 1 86 ? -0.411 -10.005 -4.296 1.00 95.94 86 HIS A CA 1
ATOM 658 C C . HIS A 1 86 ? 0.023 -11.133 -3.349 1.00 95.94 86 HIS A C 1
ATOM 660 O O . HIS A 1 86 ? -0.188 -11.040 -2.144 1.00 95.94 86 HIS A O 1
ATOM 666 N N . GLU A 1 87 ? 0.663 -12.180 -3.874 1.00 96.88 87 GLU A N 1
ATOM 667 C CA . GLU A 1 87 ? 1.171 -13.298 -3.069 1.00 96.88 87 GLU A CA 1
ATOM 668 C C . GLU A 1 87 ? 2.181 -12.819 -2.016 1.00 96.88 87 GLU A C 1
ATOM 670 O O . GLU A 1 87 ? 2.045 -13.166 -0.843 1.00 96.88 87 GLU A O 1
ATOM 675 N N . ARG A 1 88 ? 3.136 -11.958 -2.395 1.00 96.81 88 ARG A N 1
ATOM 676 C CA . ARG A 1 88 ? 4.123 -11.397 -1.458 1.00 96.81 88 ARG A CA 1
ATOM 677 C C . ARG A 1 88 ? 3.489 -10.544 -0.360 1.00 96.81 88 ARG A C 1
ATOM 679 O O . ARG A 1 88 ? 3.873 -10.677 0.798 1.00 96.81 88 ARG A O 1
ATOM 686 N N . ALA A 1 89 ? 2.517 -9.700 -0.701 1.00 96.19 89 ALA A N 1
ATOM 687 C CA . ALA A 1 89 ? 1.831 -8.853 0.271 1.00 96.19 89 ALA A CA 1
ATOM 688 C C . ALA A 1 89 ? 0.988 -9.673 1.262 1.00 96.19 89 ALA A C 1
ATOM 690 O O . ALA A 1 89 ? 1.017 -9.411 2.464 1.00 96.19 89 ALA A O 1
ATOM 691 N N . VAL A 1 90 ? 0.302 -10.719 0.792 1.00 96.50 90 VAL A N 1
ATOM 692 C CA . VAL A 1 90 ? -0.411 -11.649 1.682 1.00 96.50 90 VAL A CA 1
ATOM 693 C C . VAL A 1 90 ? 0.570 -12.393 2.591 1.00 96.50 90 VAL A C 1
ATOM 695 O O . VAL A 1 90 ? 0.347 -12.473 3.797 1.00 96.50 90 VAL A O 1
ATOM 698 N N . GLN A 1 91 ? 1.687 -12.885 2.048 1.00 96.69 91 GLN A N 1
ATOM 699 C CA . GLN A 1 91 ? 2.727 -13.568 2.827 1.00 96.69 91 GLN A CA 1
ATOM 700 C C . GLN A 1 91 ? 3.385 -12.659 3.873 1.00 96.69 91 GLN A C 1
ATOM 702 O O . GLN A 1 91 ? 3.780 -13.144 4.929 1.00 96.69 91 GLN A O 1
ATOM 707 N N . SER A 1 92 ? 3.466 -11.346 3.628 1.00 95.50 92 SER A N 1
ATOM 708 C CA . SER A 1 92 ? 3.962 -10.382 4.618 1.00 95.50 92 SER A CA 1
ATOM 709 C C . SER A 1 92 ? 2.941 -10.039 5.711 1.00 95.50 92 SER A C 1
ATOM 711 O O . SER A 1 92 ? 3.239 -9.208 6.570 1.00 95.50 92 SER A O 1
ATOM 713 N N . GLY A 1 93 ? 1.733 -10.611 5.664 1.00 95.69 93 GLY A N 1
ATOM 714 C CA . GLY A 1 93 ? 0.644 -10.355 6.609 1.00 95.69 93 GLY A CA 1
ATOM 715 C C . GLY A 1 93 ? -0.250 -9.160 6.259 1.00 95.69 93 GLY A C 1
ATOM 716 O O . GLY A 1 93 ? -1.050 -8.746 7.096 1.00 95.69 93 GLY A O 1
ATOM 717 N N . ALA A 1 94 ? -0.132 -8.585 5.056 1.00 96.38 94 ALA A N 1
ATOM 718 C CA . ALA A 1 94 ? -1.021 -7.512 4.614 1.00 96.38 94 ALA A CA 1
ATOM 719 C C . ALA A 1 94 ? -2.353 -8.074 4.085 1.00 96.38 94 ALA A C 1
ATOM 721 O O . ALA A 1 94 ? -2.406 -9.146 3.481 1.00 96.38 94 ALA A O 1
ATOM 722 N N . GLN A 1 95 ? -3.439 -7.329 4.286 1.00 95.25 95 GLN A N 1
ATOM 723 C CA . GLN A 1 95 ? -4.785 -7.719 3.862 1.00 95.25 95 GLN A CA 1
ATOM 724 C C . GLN A 1 95 ? -5.154 -7.077 2.520 1.00 95.25 95 GLN A C 1
ATOM 726 O O . GLN A 1 95 ? -5.043 -5.866 2.350 1.00 95.25 95 GLN A O 1
ATOM 731 N N . CYS A 1 96 ? -5.613 -7.873 1.557 1.00 94.06 96 CYS A N 1
ATOM 732 C CA . CYS A 1 96 ? -6.077 -7.344 0.274 1.00 94.06 96 CYS A CA 1
ATOM 733 C C . CYS A 1 96 ? -7.396 -6.577 0.468 1.00 94.06 96 CYS A C 1
ATOM 735 O O . CYS A 1 96 ? -8.305 -7.078 1.131 1.00 94.06 96 CYS A O 1
ATOM 737 N N . LEU A 1 97 ? -7.497 -5.373 -0.099 1.00 90.38 97 LEU A N 1
ATOM 738 C CA . LEU A 1 97 ? -8.742 -4.609 -0.159 1.00 90.38 97 LEU A CA 1
ATOM 739 C C . LEU A 1 97 ? -9.421 -4.822 -1.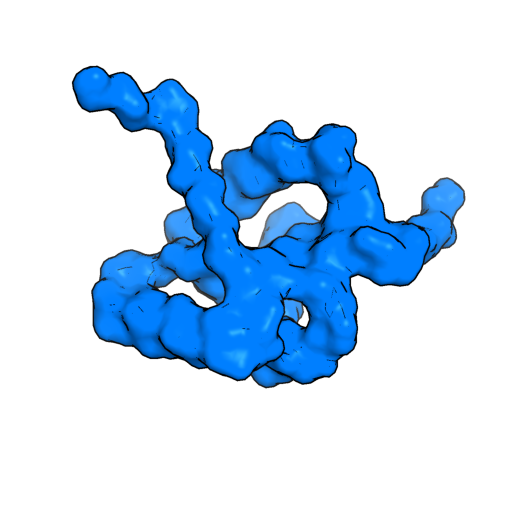505 1.00 90.38 97 LEU A C 1
ATOM 741 O O . LEU A 1 97 ? -8.787 -4.792 -2.561 1.00 90.38 97 LEU A O 1
ATOM 745 N N . GLU A 1 98 ? -10.741 -4.955 -1.470 1.00 78.56 98 GLU A N 1
ATOM 746 C CA . GLU A 1 98 ? -11.550 -4.871 -2.677 1.00 78.56 98 GLU A CA 1
ATOM 747 C C . GLU A 1 98 ? -11.716 -3.408 -3.085 1.00 78.56 98 GLU A C 1
ATOM 749 O O . GLU A 1 98 ? -12.321 -2.617 -2.362 1.00 78.56 98 GLU A O 1
ATOM 754 N N . VAL A 1 99 ? -11.242 -3.047 -4.278 1.00 70.50 99 VAL A N 1
ATOM 755 C CA . VAL A 1 99 ? -11.620 -1.768 -4.885 1.00 70.50 99 VAL A CA 1
ATOM 756 C C . VAL A 1 99 ? -12.900 -1.963 -5.669 1.00 70.50 99 VAL A C 1
ATOM 758 O O . VAL A 1 99 ? -12.904 -2.578 -6.734 1.00 70.50 99 VAL A O 1
ATOM 761 N N . ARG A 1 100 ? -13.993 -1.407 -5.157 1.00 67.31 100 ARG A N 1
ATOM 762 C CA . ARG A 1 100 ? -15.258 -1.351 -5.890 1.00 67.31 100 ARG A CA 1
ATOM 763 C C . ARG A 1 100 ? -15.325 -0.028 -6.638 1.00 67.31 100 ARG A C 1
ATOM 765 O O . ARG A 1 100 ? -15.353 1.028 -6.012 1.00 67.31 100 ARG A O 1
ATOM 772 N N . SER A 1 101 ? -15.331 -0.070 -7.968 1.00 52.88 101 SER A N 1
ATOM 773 C CA . SER A 1 101 ? -15.720 1.098 -8.763 1.00 52.88 101 SER A CA 1
ATOM 774 C C . SER A 1 101 ? -17.236 1.277 -8.661 1.00 52.88 101 SER A C 1
ATOM 776 O O . SER A 1 101 ? -17.966 0.289 -8.650 1.00 52.88 101 SER A O 1
ATOM 778 N N . ALA A 1 102 ? -17.726 2.517 -8.622 1.00 51.06 102 ALA A N 1
ATOM 779 C CA . ALA A 1 102 ? -19.163 2.811 -8.587 1.00 51.06 102 ALA A CA 1
ATOM 780 C C . ALA A 1 102 ? -19.900 2.462 -9.903 1.00 51.06 102 ALA A C 1
ATOM 782 O O . ALA A 1 102 ? -21.088 2.728 -10.025 1.00 51.06 102 ALA A O 1
ATOM 783 N N . SER A 1 103 ? -19.211 1.877 -10.888 1.00 42.44 103 SER A N 1
ATOM 784 C CA . SER A 1 103 ? -19.758 1.519 -12.204 1.00 42.44 103 SER A CA 1
ATOM 785 C C . SER A 1 103 ? -19.497 0.055 -12.559 1.00 42.44 103 SER A C 1
ATOM 787 O O . SER A 1 103 ? -19.054 -0.259 -13.659 1.00 42.44 103 SER A O 1
ATOM 789 N N . ALA A 1 104 ? -19.744 -0.840 -11.607 1.00 38.69 104 ALA A N 1
ATOM 790 C CA . ALA A 1 104 ? -19.918 -2.262 -11.875 1.00 38.69 104 ALA A CA 1
ATOM 791 C C . ALA A 1 104 ? -21.344 -2.661 -11.469 1.00 38.69 104 ALA A C 1
ATOM 793 O O . ALA A 1 104 ? -21.547 -3.375 -10.491 1.00 38.69 104 ALA A O 1
ATOM 794 N N . GLU A 1 105 ? -22.331 -2.128 -12.190 1.00 33.75 105 GLU A N 1
ATOM 795 C CA . GLU A 1 105 ? -23.604 -2.830 -12.338 1.00 33.75 105 GLU A CA 1
ATOM 796 C C . GLU A 1 105 ? -23.338 -4.002 -13.293 1.00 33.75 105 GLU A C 1
ATOM 798 O O . GLU A 1 105 ? -22.876 -3.795 -14.418 1.00 33.75 105 GLU A O 1
ATOM 803 N N . VAL A 1 106 ? -23.546 -5.224 -12.804 1.00 35.69 106 VAL A N 1
ATOM 804 C CA . VAL A 1 106 ? -23.776 -6.410 -13.640 1.00 35.69 106 VAL A CA 1
ATOM 805 C C . VAL A 1 106 ? -25.267 -6.683 -13.606 1.00 35.69 106 VAL A C 1
ATOM 807 O O . VAL A 1 106 ? -25.822 -6.619 -12.485 1.00 35.69 106 VAL A O 1
#

Radius of gyration: 13.43 Å; chains: 1; bounding box: 36×35×32 Å